Protein AF-A0A534KQ71-F1 (afd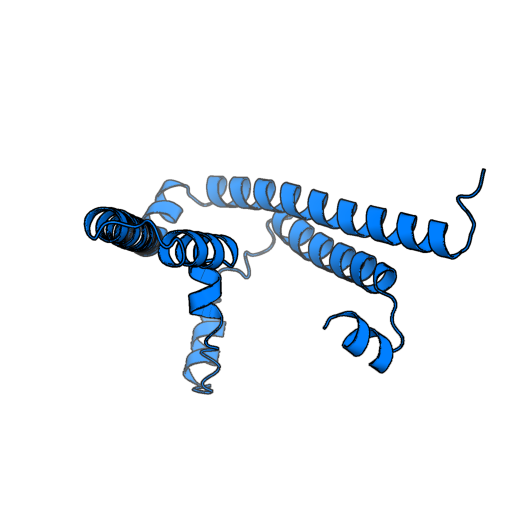b_monomer)

Solvent-accessible surface area (backbone atoms only — not comparable to full-atom values): 8697 Å² total; per-residue (Å²): 121,71,69,62,59,31,65,76,73,73,51,52,74,37,59,51,32,30,53,50,11,54,53,40,31,52,56,14,47,42,34,55,72,59,58,72,70,72,80,49,72,42,76,66,54,52,56,58,48,71,76,49,85,69,88,70,80,52,83,56,60,64,50,59,75,57,30,73,65,50,54,51,51,52,50,54,68,68,66,45,92,82,63,53,78,67,56,55,51,54,53,51,51,50,52,51,48,51,50,49,52,51,47,54,51,61,73,39,37,68,60,50,50,61,72,50,30,76,66,45,53,48,51,52,38,28,54,52,13,52,52,40,31,50,53,13,51,49,31,30,51,54,13,51,53,48,48,36,52,74,71,57,76,70,79,125

Mean predicted aligned error: 12.77 Å

Foldseek 3Di:
DVVVVCVVVVHDPLNVLQVQLVVLLVVLVCLQVVPDPPVPCDPVVVVVVVVDPPPPPPVVVVCVLCDPVNVVVLCVQVPPPPDDPVSNVVNVVVVVVSVVVVVVCVVCVVVVCVVCDPVNVSVVSNVVSVVSNVVSVVSNVVSVVVVCVVVVVPDD

Structure (mmCIF, N/CA/C/O backbone):
data_AF-A0A534KQ71-F1
#
_entry.id   AF-A0A534KQ71-F1
#
loop_
_atom_site.group_PDB
_atom_site.id
_atom_site.type_symbol
_atom_site.label_atom_id
_atom_site.label_alt_id
_atom_site.label_comp_id
_atom_site.label_asym_id
_atom_site.label_entity_id
_atom_site.label_seq_id
_atom_site.pdbx_PDB_ins_code
_atom_site.Cartn_x
_atom_site.Cartn_y
_atom_site.Cartn_z
_atom_site.occupancy
_atom_site.B_iso_or_equiv
_atom_site.auth_seq_id
_atom_site.auth_comp_id
_atom_site.auth_asym_id
_atom_site.auth_atom_id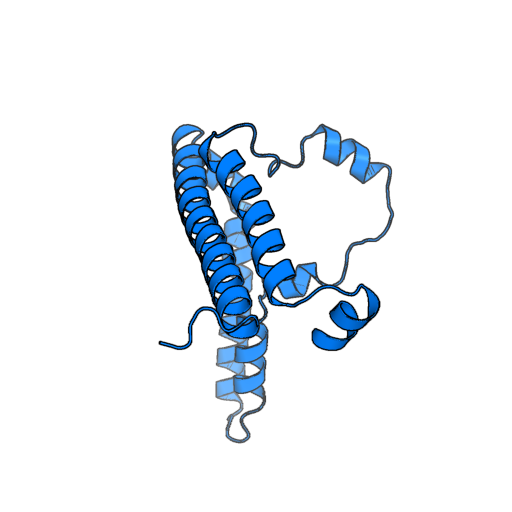
_atom_site.pdbx_PDB_model_num
ATOM 1 N N . PHE A 1 1 ? -2.847 -2.569 -23.162 1.00 49.72 1 PHE A N 1
ATOM 2 C CA . PHE A 1 1 ? -3.672 -1.391 -22.818 1.00 49.72 1 PHE A CA 1
ATOM 3 C C . PHE A 1 1 ? -2.872 -0.222 -22.234 1.00 49.72 1 PHE A C 1
ATOM 5 O O . PHE A 1 1 ? -3.059 0.879 -22.724 1.00 49.72 1 PHE A O 1
ATOM 12 N N . GLY A 1 2 ? -1.943 -0.414 -21.283 1.00 54.72 2 GLY A N 1
ATOM 13 C CA . GLY A 1 2 ? -1.200 0.709 -20.670 1.00 54.72 2 GLY A CA 1
ATOM 14 C C . GLY A 1 2 ? -0.401 1.603 -21.636 1.00 54.72 2 GLY A C 1
ATOM 15 O O . GLY A 1 2 ? -0.491 2.819 -21.545 1.00 54.72 2 GLY A O 1
ATOM 16 N N . GLN A 1 3 ? 0.316 1.032 -22.612 1.00 57.94 3 GLN A N 1
ATOM 17 C CA . GLN A 1 3 ? 1.186 1.792 -23.532 1.00 57.94 3 GLN A CA 1
ATOM 18 C C . GLN A 1 3 ? 0.457 2.858 -24.375 1.00 57.94 3 GLN A C 1
ATOM 20 O O . GLN A 1 3 ? 1.052 3.877 -24.709 1.00 57.94 3 GLN A O 1
ATOM 25 N N . TRP A 1 4 ? -0.831 2.661 -24.673 1.00 58.94 4 TRP A N 1
ATOM 26 C CA . TRP A 1 4 ? -1.622 3.587 -25.492 1.00 58.94 4 TRP A CA 1
ATOM 27 C C . TRP A 1 4 ? -2.030 4.853 -24.732 1.00 58.94 4 TRP A C 1
ATOM 29 O O . TRP A 1 4 ? -2.035 5.936 -25.307 1.00 58.94 4 TRP A O 1
ATOM 39 N N . ILE A 1 5 ? -2.309 4.736 -23.428 1.00 63.88 5 ILE A N 1
ATOM 40 C CA . ILE A 1 5 ? -2.591 5.894 -22.564 1.00 63.88 5 ILE A CA 1
ATOM 41 C C . ILE A 1 5 ? -1.328 6.750 -22.436 1.00 63.88 5 ILE A C 1
ATOM 43 O O . ILE A 1 5 ? -1.376 7.964 -22.601 1.00 63.88 5 ILE A O 1
ATOM 47 N N . PHE A 1 6 ? -0.177 6.113 -22.219 1.00 62.56 6 PHE A N 1
ATOM 48 C CA . PHE A 1 6 ? 1.106 6.804 -22.091 1.00 62.56 6 PHE A CA 1
ATOM 49 C C . PHE A 1 6 ? 1.532 7.522 -23.382 1.00 62.56 6 PHE A C 1
ATOM 51 O O . PHE A 1 6 ? 2.023 8.649 -23.316 1.00 62.56 6 PHE A O 1
ATOM 58 N N . ALA A 1 7 ? 1.249 6.935 -24.551 1.00 62.34 7 ALA A N 1
ATOM 59 C CA . ALA A 1 7 ? 1.506 7.556 -25.851 1.00 62.34 7 ALA A CA 1
ATOM 60 C C . ALA A 1 7 ? 0.663 8.823 -26.109 1.00 62.34 7 ALA A C 1
ATOM 62 O O . ALA A 1 7 ? 1.147 9.741 -26.763 1.00 62.34 7 ALA A O 1
ATOM 63 N N . GLY A 1 8 ? -0.564 8.905 -25.576 1.00 64.69 8 GLY A N 1
ATOM 64 C CA . GLY A 1 8 ? -1.436 10.079 -25.731 1.00 64.69 8 GLY A CA 1
ATOM 65 C C . GLY A 1 8 ? -1.043 11.286 -24.867 1.00 64.69 8 GLY A C 1
ATOM 66 O O . GLY A 1 8 ? -1.307 12.420 -25.252 1.00 64.69 8 GLY A O 1
ATOM 67 N N . PHE A 1 9 ? -0.387 11.054 -23.724 1.00 67.44 9 PHE A N 1
ATOM 68 C CA . PHE A 1 9 ? 0.067 12.110 -22.805 1.00 67.44 9 PHE A CA 1
ATOM 69 C C . PHE A 1 9 ? 1.571 12.422 -22.907 1.00 67.44 9 PHE A C 1
ATOM 71 O O . PHE A 1 9 ? 2.044 13.360 -22.271 1.00 67.44 9 PHE A O 1
ATOM 78 N N . GLY A 1 10 ? 2.334 11.645 -23.685 1.00 65.19 10 GLY A N 1
ATOM 79 C CA . GLY A 1 10 ? 3.781 11.830 -23.852 1.00 65.19 10 GLY A CA 1
ATOM 80 C C . GLY A 1 10 ? 4.631 11.393 -22.650 1.00 65.19 10 GLY A C 1
ATOM 81 O O . GLY A 1 10 ? 5.807 11.743 -22.578 1.00 65.19 10 GLY A O 1
ATOM 82 N N . PHE A 1 11 ? 4.070 10.631 -21.704 1.00 73.88 11 PHE A N 1
ATOM 83 C CA . PHE A 1 11 ? 4.793 10.147 -20.521 1.00 73.88 11 PHE A CA 1
ATOM 84 C C . PHE A 1 11 ? 5.334 8.734 -20.724 1.00 73.88 11 PHE A C 1
ATOM 86 O O . PHE A 1 11 ? 4.736 7.914 -21.411 1.00 73.88 11 PHE A O 1
ATOM 93 N N . THR A 1 12 ? 6.456 8.416 -20.082 1.00 83.06 12 THR A N 1
ATOM 94 C CA . THR A 1 12 ? 7.041 7.072 -20.119 1.00 83.06 12 THR A CA 1
ATOM 95 C C . THR A 1 12 ? 6.572 6.238 -18.918 1.00 83.06 12 THR A C 1
ATOM 97 O O . THR A 1 12 ? 6.261 6.773 -17.852 1.00 83.06 12 THR A O 1
ATOM 100 N N . ILE A 1 13 ? 6.542 4.908 -19.069 1.00 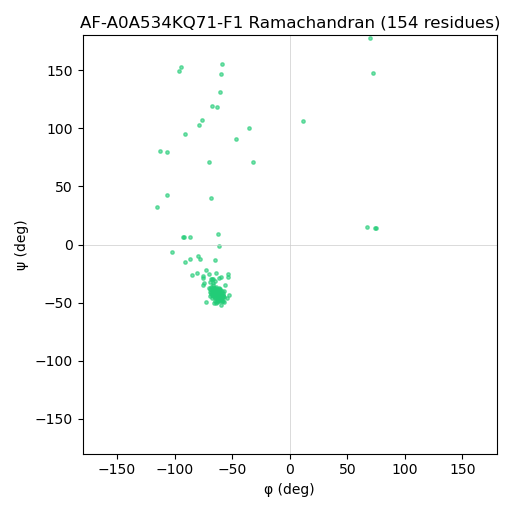84.31 13 ILE A N 1
ATOM 101 C CA . ILE A 1 13 ? 6.238 3.969 -17.968 1.00 84.31 13 ILE A CA 1
ATOM 102 C C . ILE A 1 13 ? 7.136 4.225 -16.733 1.00 84.31 13 ILE A C 1
ATOM 104 O O . ILE A 1 13 ? 6.596 4.279 -15.624 1.00 84.31 13 ILE A O 1
ATOM 108 N N . PRO A 1 14 ? 8.460 4.455 -16.878 1.00 86.44 14 PRO A N 1
ATOM 109 C CA . PRO A 1 14 ? 9.324 4.783 -15.746 1.00 86.44 14 PRO A CA 1
ATOM 110 C C . PRO A 1 14 ? 8.935 6.077 -15.027 1.00 86.44 14 PRO A C 1
ATOM 112 O O . PRO A 1 14 ? 8.917 6.110 -13.798 1.00 86.44 14 PRO A O 1
ATOM 115 N N . ALA A 1 15 ? 8.559 7.130 -15.763 1.00 87.19 15 ALA A N 1
ATOM 116 C CA . ALA A 1 15 ? 8.110 8.385 -15.159 1.00 87.19 15 ALA A CA 1
ATOM 117 C C . ALA A 1 15 ? 6.836 8.181 -14.321 1.00 87.19 15 ALA A C 1
ATOM 119 O O . ALA A 1 15 ? 6.728 8.708 -13.214 1.00 87.19 15 ALA A O 1
ATOM 120 N N . PHE A 1 16 ? 5.904 7.351 -14.803 1.00 87.56 16 PHE A N 1
ATOM 121 C CA . PHE A 1 16 ? 4.697 6.996 -14.056 1.00 87.56 16 PHE A CA 1
ATOM 122 C C . PHE A 1 16 ? 5.008 6.187 -12.787 1.00 87.56 16 PHE A C 1
ATOM 124 O O . PHE A 1 16 ? 4.415 6.446 -11.741 1.00 87.56 16 PHE A O 1
ATOM 131 N N . ARG A 1 17 ? 5.962 5.245 -12.844 1.00 89.81 17 ARG A N 1
ATOM 132 C CA . ARG A 1 17 ? 6.423 4.486 -11.665 1.00 89.81 17 ARG A CA 1
ATOM 133 C C . ARG A 1 17 ? 7.007 5.402 -10.591 1.00 89.81 17 ARG A C 1
ATOM 135 O O . ARG A 1 17 ? 6.623 5.284 -9.431 1.00 89.81 17 ARG A O 1
ATOM 142 N N . ILE A 1 18 ? 7.854 6.356 -10.983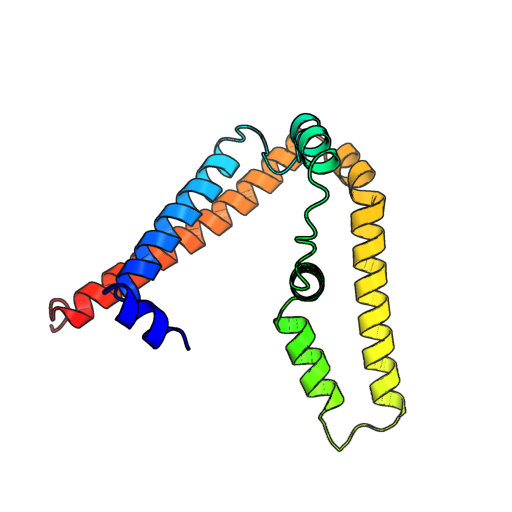 1.00 93.62 18 ILE A N 1
ATOM 143 C CA . ILE A 1 18 ? 8.444 7.338 -10.061 1.00 93.62 18 ILE A CA 1
ATOM 144 C C . ILE A 1 18 ? 7.351 8.215 -9.441 1.00 93.62 18 ILE A C 1
ATOM 146 O O . ILE A 1 18 ? 7.289 8.341 -8.220 1.00 93.62 18 ILE A O 1
ATOM 150 N N . ALA A 1 19 ? 6.457 8.780 -10.257 1.00 92.25 19 ALA A N 1
ATOM 151 C CA . ALA A 1 19 ? 5.369 9.627 -9.769 1.00 92.25 19 ALA A CA 1
ATOM 152 C C . ALA A 1 19 ? 4.423 8.866 -8.822 1.00 92.25 19 ALA A C 1
ATOM 154 O O . ALA A 1 19 ? 4.103 9.356 -7.739 1.00 92.25 19 ALA A O 1
ATOM 155 N N . GLY A 1 20 ? 4.027 7.644 -9.190 1.00 90.06 20 GLY A N 1
ATOM 156 C CA . GLY A 1 20 ? 3.208 6.771 -8.350 1.00 90.06 20 GLY A CA 1
ATOM 157 C C . GLY A 1 20 ? 3.898 6.416 -7.034 1.00 90.06 20 GLY A C 1
ATOM 158 O O . GLY A 1 20 ? 3.269 6.476 -5.979 1.00 90.06 20 GLY A O 1
ATOM 159 N N . GLY A 1 21 ? 5.203 6.133 -7.074 1.00 95.06 21 GLY A N 1
ATOM 160 C CA . GLY A 1 21 ? 6.023 5.934 -5.882 1.00 95.06 21 GLY A CA 1
ATOM 161 C C . GLY A 1 21 ? 6.028 7.160 -4.964 1.00 95.06 21 GLY A C 1
ATOM 162 O O . GLY A 1 21 ? 5.770 7.027 -3.774 1.00 95.06 21 GLY A O 1
ATOM 163 N N . ILE A 1 22 ? 6.214 8.371 -5.497 1.00 96.50 22 ILE A N 1
ATOM 164 C CA . ILE A 1 22 ? 6.184 9.615 -4.701 1.00 96.50 22 ILE A CA 1
ATOM 165 C C . ILE A 1 22 ? 4.818 9.824 -4.029 1.00 96.50 22 ILE A C 1
ATOM 167 O O . ILE A 1 22 ? 4.758 10.141 -2.839 1.00 96.50 22 ILE A O 1
ATOM 171 N N . VAL A 1 23 ? 3.716 9.610 -4.755 1.00 94.62 23 VAL A N 1
ATOM 172 C CA . VAL A 1 23 ? 2.355 9.739 -4.200 1.00 94.62 23 VAL A CA 1
ATOM 173 C C . VAL A 1 23 ? 2.114 8.713 -3.091 1.00 94.62 23 VAL A C 1
ATOM 175 O O . VAL A 1 23 ? 1.658 9.077 -2.005 1.00 94.62 23 VAL A O 1
ATOM 178 N N . LEU A 1 24 ? 2.461 7.442 -3.326 1.00 95.00 24 LEU A N 1
ATOM 179 C CA . LEU A 1 24 ? 2.337 6.381 -2.322 1.00 95.00 24 LEU A CA 1
ATOM 180 C C . LEU A 1 24 ? 3.196 6.662 -1.087 1.00 95.00 24 LEU A C 1
ATOM 182 O O . LEU A 1 24 ? 2.756 6.403 0.033 1.00 95.00 24 LEU A O 1
ATOM 186 N N . PHE A 1 25 ? 4.387 7.234 -1.272 1.00 96.25 25 PHE A N 1
ATOM 187 C CA . PHE A 1 25 ? 5.239 7.654 -0.167 1.00 96.25 25 PHE A CA 1
ATOM 188 C C . PHE A 1 25 ? 4.575 8.760 0.658 1.00 96.25 25 PHE A C 1
ATOM 190 O O . PHE A 1 25 ? 4.607 8.702 1.883 1.00 96.25 25 PHE A O 1
ATOM 197 N N . GLY A 1 26 ? 3.915 9.725 0.009 1.00 94.06 26 GLY A N 1
ATOM 198 C CA . GLY A 1 26 ? 3.113 10.749 0.683 1.00 94.06 26 GLY A CA 1
ATOM 199 C C . GLY A 1 26 ? 2.015 10.145 1.565 1.00 94.06 26 GLY A C 1
ATOM 200 O O . GLY A 1 26 ? 1.945 10.455 2.753 1.00 94.06 26 GLY A O 1
ATOM 201 N N . VAL A 1 27 ? 1.227 9.209 1.023 1.00 91.50 27 VAL A N 1
ATOM 202 C CA . VAL A 1 27 ? 0.173 8.494 1.774 1.00 91.50 27 VAL A CA 1
ATOM 203 C C . VAL A 1 27 ? 0.760 7.721 2.956 1.00 91.50 27 VAL A C 1
ATOM 205 O O . VAL A 1 27 ? 0.276 7.822 4.085 1.00 91.50 27 VAL A O 1
ATOM 208 N N . ALA A 1 28 ? 1.840 6.977 2.722 1.00 93.19 28 ALA A N 1
ATOM 209 C CA . ALA A 1 28 ? 2.544 6.256 3.771 1.00 93.19 28 ALA A CA 1
ATOM 210 C C . ALA A 1 28 ? 3.041 7.195 4.878 1.00 93.19 28 ALA A C 1
ATOM 212 O O . ALA A 1 28 ? 2.919 6.895 6.065 1.00 93.19 28 ALA A O 1
ATOM 213 N N . PHE A 1 29 ? 3.571 8.354 4.502 1.00 93.31 29 PHE A N 1
ATOM 214 C CA . PHE A 1 29 ? 4.120 9.326 5.431 1.00 93.31 29 PHE A CA 1
ATOM 215 C C . PHE A 1 29 ? 3.045 9.993 6.297 1.00 93.31 29 PHE A C 1
ATOM 217 O O . PHE A 1 29 ? 3.256 10.145 7.504 1.00 93.31 29 PHE A O 1
ATOM 224 N N . GLU A 1 30 ? 1.869 10.299 5.738 1.00 89.44 30 GLU A N 1
ATOM 225 C CA . GLU A 1 30 ? 0.694 10.730 6.514 1.00 89.44 30 GLU A CA 1
ATOM 226 C C . GLU A 1 30 ? 0.314 9.675 7.573 1.00 89.44 30 GLU A C 1
ATOM 228 O O . GLU A 1 30 ? 0.134 9.992 8.755 1.00 89.44 30 GLU A O 1
ATOM 233 N N . MET A 1 31 ? 0.295 8.392 7.188 1.00 88.00 31 MET A N 1
ATOM 234 C CA . MET A 1 31 ? 0.002 7.283 8.106 1.00 88.00 31 MET A CA 1
ATOM 235 C C . MET A 1 31 ? 1.049 7.147 9.224 1.00 88.00 31 MET A C 1
ATOM 237 O O . MET A 1 31 ? 0.693 6.876 10.375 1.00 88.00 31 MET A O 1
ATOM 241 N N . LEU A 1 32 ? 2.333 7.366 8.918 1.00 89.31 32 LEU A N 1
ATOM 242 C CA . LEU A 1 32 ? 3.427 7.307 9.896 1.00 89.31 32 LEU A CA 1
ATOM 243 C C . LEU A 1 32 ? 3.342 8.425 10.940 1.00 89.31 32 LEU A C 1
ATOM 245 O O . LEU A 1 32 ? 3.513 8.179 12.145 1.00 89.31 32 LEU A O 1
ATOM 249 N N . ARG A 1 33 ? 3.031 9.644 10.486 1.00 85.25 33 ARG A N 1
ATOM 250 C CA . ARG A 1 33 ? 2.829 10.816 11.349 1.00 85.25 33 ARG A CA 1
ATOM 251 C C . ARG A 1 33 ? 1.624 10.644 12.271 1.00 85.25 33 ARG A C 1
ATOM 253 O O . ARG A 1 33 ? 1.596 11.213 13.360 1.00 85.25 33 ARG A O 1
ATOM 260 N N . GLY A 1 34 ? 0.666 9.797 11.889 1.00 70.62 34 GLY A N 1
ATOM 261 C CA . GLY A 1 34 ? -0.571 9.598 12.640 1.00 70.62 34 GLY A CA 1
ATOM 262 C C . GLY A 1 34 ? -1.462 10.841 12.625 1.00 70.62 34 GLY A C 1
ATOM 263 O O . GLY A 1 34 ? -2.380 10.947 13.445 1.00 70.62 34 GLY A O 1
ATOM 264 N N . GLU A 1 35 ? -1.181 11.778 11.716 1.00 57.94 35 GLU A N 1
ATOM 265 C CA . GLU A 1 35 ? -2.031 12.922 11.429 1.00 57.94 35 GLU A CA 1
ATOM 266 C C . GLU A 1 35 ? -3.299 12.377 10.786 1.00 57.94 35 GLU A C 1
ATOM 268 O O . GLU A 1 35 ? -3.234 11.640 9.810 1.00 57.94 35 GLU A O 1
ATOM 273 N N . ARG A 1 36 ? -4.424 12.647 11.463 1.00 51.19 36 ARG A N 1
ATOM 274 C CA . ARG A 1 36 ? -5.807 12.256 11.155 1.00 51.19 36 ARG A CA 1
ATOM 275 C C . ARG A 1 36 ? -5.921 11.203 10.058 1.00 51.19 36 ARG A C 1
ATOM 277 O O . ARG A 1 36 ? -5.843 11.518 8.880 1.00 51.19 36 ARG A O 1
ATOM 284 N N . SER A 1 37 ? -6.247 9.980 10.471 1.00 45.03 37 SER A N 1
ATOM 285 C CA . SER A 1 37 ? -6.928 9.010 9.617 1.00 45.03 37 SER A CA 1
ATOM 286 C C . SER A 1 37 ? -8.106 9.706 8.915 1.00 45.03 37 SER A C 1
ATOM 288 O O . SER A 1 37 ? -9.219 9.736 9.434 1.00 45.03 37 SER A O 1
ATOM 290 N N . ARG A 1 38 ? -7.848 10.255 7.721 1.00 45.38 38 ARG A N 1
ATOM 291 C CA . ARG A 1 38 ? -8.829 10.627 6.692 1.00 45.38 38 ARG A CA 1
ATOM 292 C C . ARG A 1 38 ? -9.606 9.395 6.206 1.00 45.38 38 ARG A C 1
ATOM 294 O O . ARG A 1 38 ? -10.493 9.488 5.381 1.00 45.38 38 ARG A O 1
ATOM 301 N N . THR A 1 39 ? -9.283 8.219 6.746 1.00 42.22 39 THR A N 1
ATOM 302 C CA . THR A 1 39 ? -10.026 6.965 6.603 1.00 42.22 39 THR A CA 1
ATOM 303 C C . THR A 1 39 ? -11.259 6.897 7.501 1.00 42.22 39 THR A C 1
ATOM 305 O O . THR A 1 39 ? -12.116 6.040 7.302 1.00 42.22 39 THR A O 1
ATOM 308 N N . ARG A 1 40 ? -11.408 7.799 8.479 1.00 40.69 40 ARG A N 1
ATOM 309 C CA . ARG A 1 40 ? -12.758 8.170 8.886 1.00 40.69 40 ARG A CA 1
ATOM 310 C C . ARG A 1 40 ? -13.220 9.139 7.819 1.00 40.69 40 ARG A C 1
ATOM 312 O O . ARG A 1 40 ? -12.796 10.284 7.882 1.00 40.69 40 ARG A O 1
ATOM 319 N N . LEU A 1 41 ? -14.066 8.666 6.899 1.00 40.19 41 LEU A N 1
ATOM 320 C CA . LEU A 1 41 ? -15.132 9.491 6.328 1.00 40.19 41 LEU A CA 1
ATOM 321 C C . LEU A 1 41 ? -15.602 10.371 7.472 1.00 40.19 41 LEU A C 1
ATOM 323 O O . LEU A 1 41 ? -16.213 9.873 8.433 1.00 40.19 41 LEU A O 1
ATOM 327 N N . THR A 1 42 ? -15.133 11.611 7.476 1.00 39.19 42 THR A N 1
ATOM 328 C CA . THR A 1 42 ? -15.435 12.509 8.571 1.00 39.19 42 THR A CA 1
ATOM 329 C C . THR A 1 42 ? -16.948 12.629 8.595 1.00 39.19 42 THR A C 1
ATOM 331 O O . THR A 1 42 ? -17.621 12.493 7.576 1.00 39.19 42 THR A O 1
ATOM 334 N N . GLN A 1 43 ? -17.527 12.787 9.776 1.00 46.00 43 GLN A N 1
ATOM 335 C CA . GLN A 1 43 ? -18.972 12.963 9.887 1.00 46.00 43 GLN A CA 1
ATOM 336 C C . GLN A 1 43 ? -19.462 14.123 8.985 1.00 46.00 43 GLN A C 1
ATOM 338 O O . GLN A 1 43 ? -20.563 14.041 8.462 1.00 46.00 43 GLN A O 1
ATOM 343 N N . GLN A 1 44 ? -18.575 15.087 8.689 1.00 42.56 44 GLN A N 1
ATOM 344 C CA . GLN A 1 44 ? -18.737 16.128 7.667 1.00 42.56 44 GLN A CA 1
ATOM 345 C C . GLN A 1 44 ? -18.810 15.608 6.217 1.00 42.56 44 GLN A C 1
ATOM 347 O O . GLN A 1 44 ? -19.682 16.038 5.476 1.00 42.56 44 GLN A O 1
ATOM 352 N N . GLU A 1 45 ? -17.971 14.656 5.795 1.00 43.06 45 GLU A N 1
ATOM 353 C CA . GLU A 1 45 ? -18.061 14.071 4.440 1.00 43.06 45 GLU A CA 1
ATOM 354 C C . GLU A 1 45 ? -19.300 13.180 4.265 1.00 43.06 45 GLU A C 1
ATOM 356 O O . GLU A 1 45 ? -19.790 13.021 3.149 1.00 43.06 45 GLU A O 1
ATOM 361 N N . ARG A 1 46 ? -19.847 12.603 5.348 1.00 46.62 46 ARG A N 1
ATOM 362 C CA . ARG A 1 46 ? -21.142 11.897 5.280 1.00 46.62 46 ARG A CA 1
ATOM 363 C C . ARG A 1 46 ? -22.302 12.852 5.023 1.00 46.62 46 ARG A C 1
ATOM 365 O O . ARG A 1 46 ? -23.220 12.467 4.312 1.00 46.62 46 ARG A O 1
ATOM 372 N N . GLU A 1 47 ? -22.259 14.056 5.586 1.00 44.94 47 GLU A N 1
ATOM 373 C CA . GLU A 1 47 ? -23.268 15.092 5.338 1.00 44.94 47 GLU A CA 1
ATOM 374 C C . GLU A 1 47 ? -23.173 15.607 3.892 1.00 44.94 47 GLU A C 1
ATOM 376 O O . GLU A 1 47 ? -24.197 15.677 3.219 1.00 44.94 47 GLU A O 1
ATOM 381 N N . GLU A 1 48 ? -21.964 15.803 3.349 1.00 43.78 48 GLU A N 1
ATOM 382 C CA . GLU A 1 48 ? -21.782 16.154 1.925 1.00 43.78 48 GLU A CA 1
ATOM 383 C C . GLU A 1 48 ? -22.156 15.013 0.956 1.00 43.78 48 GLU A C 1
ATOM 385 O O . GLU A 1 48 ? -22.617 15.266 -0.157 1.00 43.78 48 GLU A O 1
ATOM 390 N N . THR A 1 49 ? -22.003 13.747 1.366 1.00 44.44 49 THR A N 1
ATOM 391 C CA . THR A 1 49 ? -22.389 12.581 0.543 1.00 44.44 49 THR A CA 1
ATOM 392 C C . THR A 1 49 ? -23.907 12.367 0.517 1.00 44.44 49 THR A C 1
ATOM 394 O O . THR A 1 49 ? -24.430 11.873 -0.476 1.00 44.44 49 THR A O 1
ATOM 397 N N . LEU A 1 50 ? -24.636 12.752 1.572 1.00 47.12 50 LEU A N 1
ATOM 398 C CA . LEU A 1 50 ? -26.103 12.651 1.607 1.00 47.12 50 LEU A CA 1
ATOM 399 C C . LEU A 1 50 ? -26.792 1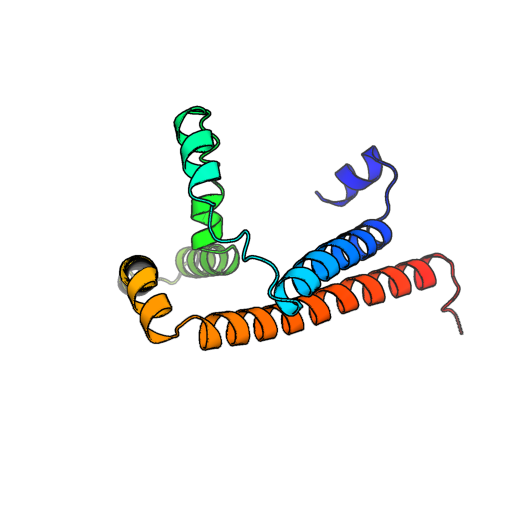3.688 0.703 1.00 47.12 50 LEU A C 1
ATOM 401 O O . LEU A 1 50 ? -27.922 13.457 0.284 1.00 47.12 50 LEU A O 1
ATOM 405 N N . GLU A 1 51 ? -26.118 14.794 0.372 1.00 45.19 51 GLU A N 1
ATOM 406 C CA . GLU A 1 51 ? -26.635 15.809 -0.560 1.00 45.19 51 GLU A CA 1
ATOM 407 C C . GLU A 1 51 ? -26.242 15.557 -2.024 1.00 45.19 51 GLU A C 1
ATOM 409 O O . GLU A 1 51 ? -26.857 16.116 -2.934 1.00 45.19 51 GLU A O 1
ATOM 414 N N . ARG A 1 52 ? -25.259 14.685 -2.284 1.00 41.69 52 ARG A N 1
ATOM 415 C CA . ARG A 1 52 ? -24.886 14.258 -3.637 1.00 41.69 52 ARG A CA 1
ATOM 416 C C . ARG A 1 52 ? -25.214 12.794 -3.852 1.00 41.69 52 ARG A C 1
ATOM 418 O O . ARG A 1 52 ? -24.343 11.928 -3.862 1.00 41.69 52 ARG A O 1
ATOM 425 N N . ASP A 1 53 ? -26.486 12.567 -4.142 1.00 42.66 53 ASP A N 1
ATOM 426 C CA . ASP A 1 53 ? -27.036 11.337 -4.715 1.00 42.66 53 ASP A CA 1
ATOM 427 C C . ASP A 1 53 ? -26.572 11.129 -6.179 1.00 42.66 53 ASP A C 1
ATOM 429 O O . ASP A 1 53 ? -27.329 10.739 -7.066 1.00 42.66 53 ASP A O 1
ATOM 433 N N . GLU A 1 54 ? -25.302 11.422 -6.475 1.00 41.44 54 GLU A N 1
ATOM 434 C CA . GLU A 1 54 ? -24.682 11.050 -7.738 1.00 41.44 54 GLU A CA 1
ATOM 435 C C . GLU A 1 54 ? -24.028 9.690 -7.558 1.00 41.44 54 GLU A C 1
ATOM 437 O O . GLU A 1 54 ? -22.905 9.540 -7.079 1.00 41.44 54 GLU A O 1
ATOM 442 N N . VAL A 1 55 ? -24.829 8.703 -7.947 1.00 46.09 55 VAL A N 1
ATOM 443 C CA . VAL A 1 55 ? -24.559 7.318 -8.326 1.00 46.09 55 VAL A CA 1
ATOM 444 C C . VAL A 1 55 ? -23.185 7.140 -8.998 1.00 46.09 55 VAL A C 1
ATOM 446 O O . VAL A 1 55 ? -23.052 6.836 -10.177 1.00 46.09 55 VAL A O 1
ATOM 449 N N . ALA A 1 56 ? -22.130 7.263 -8.204 1.00 42.53 56 ALA A N 1
ATOM 450 C CA . ALA A 1 56 ? -20.822 6.677 -8.425 1.00 42.53 56 ALA A CA 1
ATOM 451 C C . ALA A 1 56 ? -20.649 5.510 -7.443 1.00 42.53 56 ALA A C 1
ATOM 453 O O . ALA A 1 56 ? -19.584 5.293 -6.869 1.00 42.53 56 ALA A O 1
ATOM 454 N N . VAL A 1 57 ? -21.702 4.701 -7.270 1.00 47.75 57 VAL A N 1
ATOM 455 C CA . VAL A 1 57 ? -21.547 3.302 -6.855 1.00 47.75 57 VAL A CA 1
ATOM 456 C C . VAL A 1 57 ? -20.931 2.587 -8.052 1.00 47.75 57 VAL A C 1
ATOM 458 O O . VAL A 1 57 ? -21.590 1.881 -8.812 1.00 47.75 57 VAL A O 1
ATOM 461 N N . VAL A 1 58 ? -19.657 2.878 -8.305 1.00 48.81 58 VAL A N 1
ATOM 462 C CA . VAL A 1 58 ? -18.931 2.284 -9.413 1.00 48.81 58 VAL A CA 1
ATOM 463 C C . VAL A 1 58 ? -18.938 0.776 -9.157 1.00 48.81 58 VAL A C 1
ATOM 465 O O . VAL A 1 58 ? -18.571 0.354 -8.052 1.00 48.81 58 VAL A O 1
ATOM 468 N N . PRO A 1 59 ? -19.282 -0.065 -10.147 1.00 58.19 59 PRO A N 1
ATOM 469 C CA . PRO A 1 59 ? -19.285 -1.521 -10.005 1.00 58.19 59 PRO A CA 1
ATOM 470 C C . PRO A 1 59 ? -17.897 -2.108 -9.703 1.00 58.19 59 PRO A C 1
ATOM 472 O O . PRO A 1 59 ? -17.753 -3.318 -9.729 1.00 58.19 59 PRO A O 1
ATOM 475 N N . LEU A 1 60 ? -16.889 -1.274 -9.416 1.00 54.69 60 LEU A N 1
ATOM 476 C CA . LEU A 1 60 ? -15.542 -1.603 -8.960 1.00 54.69 60 LEU A CA 1
ATOM 477 C C . LEU A 1 60 ? -15.452 -1.899 -7.459 1.00 54.69 60 LEU A C 1
ATOM 479 O O . LEU A 1 60 ? -14.550 -2.632 -7.069 1.00 54.69 60 LEU A O 1
ATOM 483 N N . GLY A 1 61 ? -16.365 -1.398 -6.617 1.00 60.53 61 GLY A N 1
ATOM 484 C CA . GLY A 1 61 ? -16.323 -1.679 -5.172 1.00 60.53 61 GLY A CA 1
ATOM 485 C C . GLY A 1 61 ? -16.483 -3.172 -4.851 1.00 60.53 61 GLY A C 1
ATOM 486 O O . GLY A 1 61 ? -15.772 -3.714 -4.006 1.00 60.53 61 GLY A O 1
ATOM 487 N N . ILE A 1 62 ? -17.358 -3.855 -5.594 1.00 66.44 62 ILE A N 1
ATOM 488 C CA . ILE A 1 62 ? -17.588 -5.303 -5.489 1.00 66.44 62 ILE A CA 1
ATOM 489 C C . ILE A 1 62 ? -16.331 -6.099 -5.930 1.00 66.44 62 ILE A C 1
ATOM 491 O O . ILE A 1 62 ? -15.851 -6.924 -5.150 1.00 66.44 62 ILE A O 1
ATOM 495 N N . PRO A 1 63 ? -15.720 -5.828 -7.103 1.00 65.31 63 PRO A N 1
ATOM 496 C CA . PRO A 1 63 ? -14.419 -6.360 -7.498 1.00 65.31 63 PRO A CA 1
ATOM 497 C C . PRO A 1 63 ? -13.287 -6.052 -6.527 1.00 65.31 63 PRO A C 1
ATOM 499 O O . PRO A 1 63 ? -12.400 -6.882 -6.377 1.00 65.31 63 PRO A O 1
ATOM 502 N N . LEU A 1 64 ? -13.286 -4.884 -5.878 1.00 65.50 64 LEU A N 1
ATOM 503 C CA . LEU A 1 64 ? -12.237 -4.514 -4.928 1.00 65.50 64 LEU A CA 1
ATOM 504 C C . LEU A 1 64 ? -12.317 -5.361 -3.652 1.00 65.50 64 LEU A C 1
ATOM 506 O O . LEU A 1 64 ? -11.286 -5.803 -3.154 1.00 65.50 64 LEU A O 1
ATOM 510 N N . LEU A 1 65 ? -13.533 -5.621 -3.155 1.00 70.75 65 LEU A N 1
ATOM 511 C CA . LEU A 1 65 ? -13.773 -6.498 -2.004 1.00 70.75 65 LEU A CA 1
ATOM 512 C C . LEU A 1 65 ? -13.404 -7.958 -2.294 1.00 70.75 65 LEU A C 1
ATOM 514 O O . LEU A 1 65 ? -12.855 -8.627 -1.424 1.00 70.75 65 LEU A O 1
ATOM 518 N N . ALA A 1 66 ? -13.683 -8.448 -3.505 1.00 70.38 66 ALA A N 1
ATOM 519 C CA . ALA A 1 66 ? -13.250 -9.779 -3.933 1.00 70.38 66 ALA A CA 1
ATOM 520 C C . ALA A 1 66 ? -11.740 -9.821 -4.248 1.00 70.38 66 ALA A C 1
ATOM 522 O O . ALA A 1 66 ? -11.073 -10.821 -4.008 1.00 70.38 66 ALA A O 1
ATOM 523 N N . GLY A 1 67 ? -11.180 -8.729 -4.762 1.00 74.88 67 GLY A N 1
ATOM 524 C CA . GLY A 1 67 ? -9.818 -8.640 -5.267 1.00 74.88 67 GLY A CA 1
ATOM 525 C C . GLY A 1 67 ? -9.628 -9.383 -6.604 1.00 74.88 67 GLY A C 1
ATOM 526 O O . GLY A 1 67 ? -10.221 -10.438 -6.841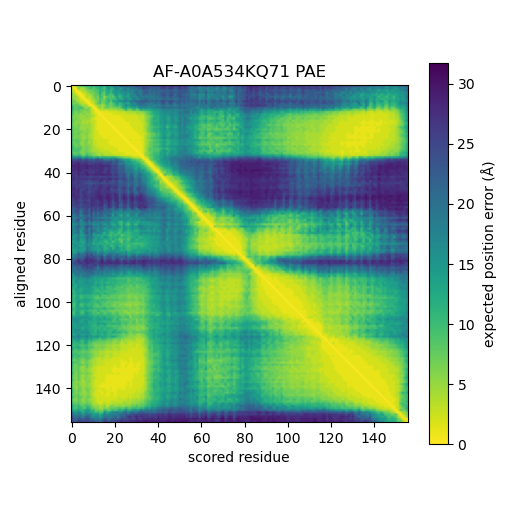 1.00 74.88 67 GLY A O 1
ATOM 527 N N . PRO A 1 68 ? -8.744 -8.896 -7.494 1.00 75.81 68 PRO A N 1
ATOM 528 C CA . PRO A 1 68 ? -8.478 -9.543 -8.785 1.00 75.81 68 PRO A CA 1
ATOM 529 C C . PRO A 1 68 ? -7.920 -10.969 -8.633 1.00 75.81 68 PRO A C 1
ATOM 531 O O . PRO A 1 68 ? -8.167 -11.829 -9.480 1.00 75.81 68 PRO A O 1
ATOM 534 N N . GLY A 1 69 ? -7.212 -11.241 -7.530 1.00 77.69 69 GLY A N 1
ATOM 535 C CA . GLY A 1 69 ? -6.701 -12.570 -7.197 1.00 77.69 69 GLY A CA 1
ATOM 536 C C . GLY A 1 69 ? -7.816 -13.583 -6.934 1.00 77.69 69 GLY A C 1
ATOM 537 O O . GLY A 1 69 ? -7.803 -14.653 -7.533 1.00 77.69 69 GLY A O 1
ATOM 538 N N . ALA A 1 70 ? -8.817 -13.248 -6.109 1.00 82.88 70 ALA A N 1
ATOM 539 C CA . ALA A 1 70 ? -9.907 -14.185 -5.833 1.00 82.88 70 ALA A CA 1
ATOM 540 C C . ALA A 1 70 ? -10.781 -14.420 -7.070 1.00 82.88 70 ALA A C 1
ATOM 542 O O . ALA A 1 70 ? -11.173 -15.557 -7.324 1.00 82.88 70 ALA A O 1
ATOM 543 N N . ILE A 1 71 ? -11.023 -13.378 -7.877 1.00 85.50 71 ILE A N 1
ATOM 544 C CA . ILE A 1 71 ? -11.740 -13.504 -9.155 1.00 85.50 71 ILE A CA 1
ATOM 545 C C . ILE A 1 71 ? -11.013 -14.497 -10.074 1.00 85.50 71 ILE A C 1
ATOM 547 O O . ILE A 1 71 ? -11.636 -15.419 -10.596 1.00 85.50 71 ILE A O 1
ATOM 551 N N . THR A 1 72 ? -9.693 -14.351 -10.225 1.00 83.62 72 THR A N 1
ATOM 552 C CA . THR A 1 72 ? -8.872 -15.241 -11.064 1.00 83.62 72 THR A CA 1
ATOM 553 C C . THR A 1 72 ? -8.902 -16.680 -10.551 1.00 83.62 72 THR A C 1
ATOM 555 O O . THR A 1 72 ? -9.118 -17.606 -11.330 1.00 83.62 72 THR A O 1
ATOM 558 N N . THR A 1 73 ? -8.747 -16.876 -9.239 1.00 83.69 73 THR A N 1
ATOM 559 C CA . THR A 1 73 ? -8.779 -18.205 -8.616 1.00 83.69 73 THR A CA 1
ATOM 560 C C . THR A 1 73 ? -10.122 -18.897 -8.830 1.00 83.69 73 THR A C 1
ATOM 562 O O . THR A 1 73 ? -10.150 -20.039 -9.280 1.00 83.69 73 THR A O 1
ATOM 565 N N . VAL A 1 74 ? -11.242 -18.211 -8.582 1.00 85.38 74 VAL A N 1
ATOM 566 C CA . VAL A 1 74 ? -12.580 -18.777 -8.819 1.00 85.38 74 VAL A CA 1
ATOM 567 C C . VAL A 1 74 ? -12.776 -19.100 -10.299 1.00 85.38 74 VAL A C 1
ATOM 569 O O . VAL A 1 74 ? -13.288 -20.169 -10.620 1.00 85.38 74 VAL A O 1
ATOM 572 N N . MET A 1 75 ? -12.327 -18.226 -11.205 1.00 83.81 75 MET A N 1
ATOM 573 C CA . MET A 1 75 ? -12.445 -18.454 -12.645 1.00 83.81 75 MET A CA 1
ATOM 574 C C . MET A 1 75 ? -11.674 -19.702 -13.100 1.00 83.81 75 MET A C 1
ATOM 576 O O . MET A 1 75 ? -12.220 -20.494 -13.861 1.00 83.81 75 MET A O 1
ATOM 580 N N . ILE A 1 76 ? -10.446 -19.912 -12.611 1.00 82.31 76 ILE A N 1
ATOM 581 C CA . ILE A 1 76 ? -9.629 -21.102 -12.919 1.00 82.31 76 ILE A CA 1
ATOM 582 C C . ILE A 1 76 ? -10.260 -22.377 -12.343 1.00 82.31 76 ILE A C 1
ATOM 584 O O . ILE A 1 76 ? -10.328 -23.403 -13.023 1.00 82.31 76 ILE A O 1
ATOM 588 N N . LEU A 1 77 ? -10.746 -22.318 -11.100 1.00 80.81 77 LEU A N 1
ATOM 589 C CA . LEU A 1 77 ? -11.390 -23.462 -10.448 1.00 80.81 77 LEU A CA 1
ATOM 590 C C . LEU A 1 77 ? -12.723 -23.830 -11.119 1.00 80.81 77 LEU A C 1
ATOM 592 O O . LEU A 1 77 ? -13.090 -24.999 -11.147 1.00 80.81 77 LEU A O 1
ATOM 596 N N . MET A 1 78 ? -13.424 -22.855 -11.702 1.00 78.31 78 MET A N 1
ATOM 597 C CA . MET A 1 78 ? -14.676 -23.070 -12.436 1.00 78.31 78 MET A CA 1
ATOM 598 C C . MET A 1 78 ? -14.477 -23.475 -13.903 1.00 78.31 78 MET A C 1
ATOM 600 O O . MET A 1 78 ? -15.360 -24.122 -14.465 1.00 78.31 78 MET A O 1
ATOM 604 N N . SER A 1 79 ? -13.359 -23.096 -14.536 1.00 76.81 79 SER A N 1
ATOM 605 C CA . SER A 1 79 ? -13.081 -23.386 -15.952 1.00 76.81 79 SER A CA 1
ATOM 606 C C . SER A 1 79 ? -12.428 -24.747 -16.194 1.00 76.81 79 SER A C 1
ATOM 608 O O . SER A 1 79 ? -12.381 -25.201 -17.337 1.00 76.81 79 SER A O 1
ATOM 610 N N . SER A 1 80 ? -11.950 -25.419 -15.141 1.00 68.31 80 SER A N 1
ATOM 611 C CA . SER A 1 80 ? -11.376 -26.763 -15.243 1.00 68.31 80 SER A CA 1
ATOM 612 C C . SER A 1 80 ? -12.423 -27.795 -15.714 1.00 68.31 80 SER A C 1
ATOM 614 O O . SER A 1 80 ? -13.396 -28.041 -14.993 1.00 68.31 80 SER A O 1
ATOM 616 N N . PRO A 1 81 ? -12.219 -28.458 -16.877 1.00 56.84 81 PRO A N 1
ATOM 617 C CA . PRO A 1 81 ? -13.171 -29.418 -17.460 1.00 56.84 81 PRO A CA 1
ATOM 618 C C . PRO A 1 81 ? -13.404 -30.688 -16.626 1.00 56.84 81 PRO A C 1
ATOM 620 O O . PRO A 1 81 ? -14.337 -31.433 -16.900 1.00 56.84 81 PRO A O 1
ATOM 623 N N . ALA A 1 82 ? -12.551 -30.943 -15.630 1.00 54.62 82 ALA A N 1
ATOM 624 C CA . ALA A 1 82 ? -12.560 -32.145 -14.796 1.00 54.62 82 ALA A CA 1
ATOM 625 C C . ALA A 1 82 ? -13.383 -32.012 -13.499 1.00 54.62 82 ALA A C 1
ATOM 627 O O . ALA A 1 82 ? -13.344 -32.912 -12.668 1.00 54.62 82 ALA A O 1
ATOM 628 N N . THR A 1 83 ? -14.106 -30.905 -13.298 1.00 56.34 83 THR A N 1
ATOM 629 C CA . THR A 1 83 ? -14.832 -30.666 -12.041 1.00 56.34 83 THR A CA 1
ATOM 630 C C . THR A 1 83 ? -16.110 -31.498 -11.966 1.00 56.34 83 THR A C 1
ATOM 632 O O . THR A 1 83 ? -17.115 -31.206 -12.624 1.00 56.34 83 THR A O 1
ATOM 635 N N . ALA A 1 84 ? -16.086 -32.533 -11.125 1.00 63.31 84 ALA A N 1
ATOM 636 C CA . ALA A 1 84 ? -17.296 -33.208 -10.681 1.00 63.31 84 ALA A CA 1
ATOM 637 C C . ALA A 1 84 ? -18.227 -32.192 -9.968 1.00 63.31 84 ALA A C 1
ATOM 639 O O . ALA A 1 84 ? -17.754 -31.171 -9.458 1.00 63.31 84 ALA A O 1
ATOM 640 N N . PRO A 1 85 ? -19.557 -32.413 -9.916 1.00 64.25 85 PRO A N 1
ATOM 641 C CA . PRO A 1 85 ? -20.499 -31.484 -9.273 1.00 64.25 85 PRO A CA 1
ATOM 642 C C . PRO A 1 85 ? -20.134 -31.130 -7.819 1.00 64.25 85 PRO A C 1
ATOM 644 O O . PRO A 1 85 ? -20.440 -30.037 -7.345 1.00 64.25 85 PRO A O 1
ATOM 647 N N . GLU A 1 86 ? -19.446 -32.046 -7.138 1.00 67.12 86 GLU A N 1
ATOM 648 C CA . GLU A 1 86 ? -18.912 -31.912 -5.782 1.00 67.12 86 GLU A CA 1
ATOM 649 C C . GLU A 1 86 ? -17.804 -30.851 -5.651 1.00 67.12 86 GLU A C 1
ATOM 651 O O . GLU A 1 86 ? -17.838 -30.059 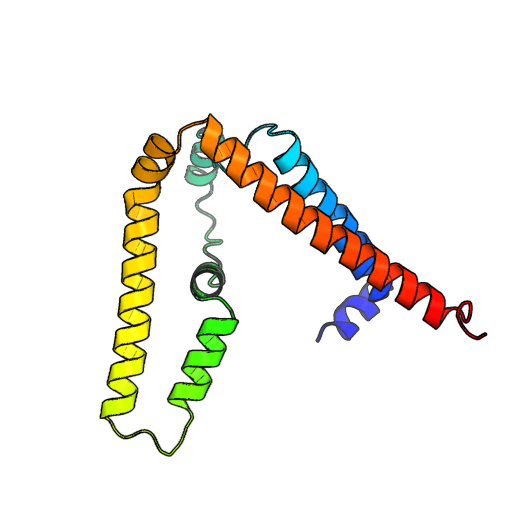-4.709 1.00 67.12 86 GLU A O 1
ATOM 656 N N . ASP A 1 87 ? -16.904 -30.714 -6.629 1.00 70.44 87 ASP A N 1
ATOM 657 C CA . ASP A 1 87 ? -15.831 -29.706 -6.599 1.00 70.44 87 ASP A CA 1
ATOM 658 C C . ASP A 1 87 ? -16.379 -28.279 -6.687 1.00 70.44 87 ASP A C 1
ATOM 660 O O . ASP A 1 87 ? -15.884 -27.352 -6.038 1.00 70.44 87 ASP A O 1
ATOM 664 N N . LYS A 1 88 ? -17.468 -28.091 -7.441 1.00 75.44 88 LYS A N 1
ATOM 665 C CA . LYS A 1 88 ? -18.138 -26.788 -7.536 1.00 75.44 88 LYS A CA 1
ATOM 666 C C . LYS A 1 88 ? -18.769 -26.375 -6.209 1.00 75.44 88 LYS A C 1
ATOM 668 O O . LYS A 1 88 ? -18.769 -25.185 -5.886 1.00 75.44 88 LYS A O 1
ATOM 673 N N . LEU A 1 89 ? -19.257 -27.336 -5.424 1.00 81.75 89 LEU A N 1
ATOM 674 C CA . LEU A 1 89 ? -19.829 -27.078 -4.104 1.00 81.75 89 LEU A CA 1
ATOM 675 C C . LEU A 1 89 ? -18.766 -26.557 -3.126 1.00 81.75 89 LEU A C 1
ATOM 677 O O . LEU A 1 89 ? -19.043 -25.617 -2.381 1.00 81.75 89 LEU A O 1
ATOM 681 N N . PHE A 1 90 ? -17.540 -27.089 -3.173 1.00 83.06 90 PHE A N 1
ATOM 682 C CA . PHE A 1 90 ? -16.431 -26.605 -2.342 1.00 83.06 90 PHE A CA 1
ATOM 683 C C . PHE A 1 90 ? -16.020 -25.170 -2.682 1.00 83.06 90 PHE A C 1
ATOM 685 O O . PHE A 1 90 ? -15.785 -24.370 -1.775 1.00 83.06 90 PHE A O 1
ATOM 692 N N . VAL A 1 91 ? -15.990 -24.806 -3.968 1.00 84.44 91 VAL A N 1
ATOM 693 C CA . VAL A 1 91 ? -15.696 -23.422 -4.377 1.00 84.44 91 VAL A CA 1
ATOM 694 C C . VAL A 1 91 ? -16.788 -22.466 -3.893 1.00 84.44 91 VAL A C 1
ATOM 696 O O . VAL A 1 91 ? -16.475 -21.422 -3.321 1.00 84.44 91 VAL A O 1
ATOM 699 N N . PHE A 1 92 ? -18.065 -22.833 -4.045 1.00 85.12 92 PHE A N 1
ATOM 700 C CA . PHE A 1 92 ? -19.181 -22.037 -3.523 1.00 85.12 92 PHE A CA 1
ATOM 701 C C . PHE A 1 92 ? -19.142 -21.902 -1.997 1.00 85.12 92 PHE A C 1
ATOM 703 O O . PHE A 1 92 ? -19.338 -20.802 -1.478 1.00 85.12 92 PHE A O 1
ATOM 710 N N . ALA A 1 93 ? -18.843 -22.984 -1.276 1.00 88.50 93 ALA A N 1
ATOM 711 C CA . ALA A 1 93 ? -18.675 -22.955 0.173 1.00 88.50 93 ALA A CA 1
ATOM 712 C C . ALA A 1 93 ? -17.513 -22.038 0.591 1.00 88.50 93 ALA A C 1
ATOM 714 O O . ALA A 1 93 ? -17.657 -21.265 1.537 1.00 88.50 93 ALA A O 1
ATOM 715 N N . GLY A 1 94 ? -16.397 -22.061 -0.146 1.00 87.31 94 GLY A N 1
ATOM 716 C CA . GLY A 1 94 ? -15.260 -21.164 0.062 1.00 87.31 94 GLY A CA 1
ATOM 717 C C . GLY A 1 94 ? -15.628 -19.693 -0.134 1.00 87.31 94 GLY A C 1
ATOM 718 O O . GLY A 1 94 ? -15.342 -18.872 0.736 1.00 87.31 94 GLY A O 1
ATOM 719 N N . ILE A 1 95 ? -16.337 -19.365 -1.220 1.00 88.38 95 ILE A N 1
ATOM 720 C CA . ILE A 1 95 ? -16.841 -18.005 -1.474 1.00 88.38 95 ILE A CA 1
ATOM 721 C C . ILE A 1 95 ? -17.762 -17.560 -0.335 1.00 88.38 95 ILE A C 1
ATOM 723 O O . ILE A 1 95 ? -17.577 -16.475 0.217 1.00 88.38 95 ILE A O 1
ATOM 727 N N . LEU A 1 96 ? -18.726 -18.399 0.052 1.00 90.50 96 LEU A N 1
ATOM 728 C CA . LEU A 1 96 ? -19.676 -18.077 1.115 1.00 90.50 96 LEU A CA 1
ATOM 729 C C . LEU A 1 96 ? -18.966 -17.867 2.459 1.00 90.50 96 LEU A C 1
ATOM 731 O O . LEU A 1 96 ? -19.280 -16.916 3.174 1.00 90.50 96 LEU A O 1
ATOM 735 N N . ALA A 1 97 ? -17.970 -18.697 2.776 1.00 90.00 97 ALA A N 1
ATOM 736 C CA . ALA A 1 97 ? -17.148 -18.548 3.970 1.00 90.00 97 ALA A CA 1
ATOM 737 C C . ALA A 1 97 ? -16.340 -17.239 3.953 1.00 90.00 97 ALA A C 1
ATOM 739 O O . ALA A 1 97 ? -16.317 -16.531 4.958 1.00 90.00 97 ALA A O 1
ATOM 740 N N . SER A 1 98 ? -15.724 -16.869 2.824 1.00 88.50 98 SER A N 1
ATOM 741 C CA . SER A 1 98 ? -14.997 -15.598 2.684 1.00 88.50 98 SER A CA 1
ATOM 742 C C . SER A 1 98 ? -15.914 -14.380 2.805 1.00 88.50 98 SER A C 1
ATOM 744 O O . SER A 1 98 ? -15.565 -13.415 3.490 1.00 88.50 98 SER A O 1
ATOM 746 N N . VAL A 1 99 ? -17.102 -14.427 2.194 1.00 88.56 99 VAL A N 1
ATOM 747 C CA . VAL A 1 99 ? -18.120 -13.372 2.321 1.00 88.56 99 VAL A CA 1
ATOM 748 C C . VAL A 1 99 ? -18.580 -13.252 3.768 1.00 88.56 99 VAL A C 1
ATOM 750 O O . VAL A 1 99 ? -18.600 -12.147 4.305 1.00 88.56 99 VAL A O 1
ATOM 753 N N . LEU A 1 100 ? -18.885 -14.370 4.432 1.00 91.62 100 LEU A N 1
ATOM 754 C CA . LEU A 1 100 ? -19.322 -14.370 5.825 1.00 91.62 100 LEU A CA 1
ATOM 755 C C . LEU A 1 100 ? -18.222 -13.865 6.765 1.00 91.62 100 LEU A C 1
ATOM 757 O O . LEU A 1 100 ? -18.497 -13.046 7.638 1.00 91.62 100 LEU A O 1
ATOM 761 N N . ALA A 1 101 ? -16.973 -14.290 6.569 1.00 89.38 101 ALA A N 1
ATOM 762 C CA . ALA A 1 101 ? -15.834 -13.802 7.340 1.00 89.38 101 ALA A CA 1
ATOM 763 C C . ALA A 1 101 ? -15.656 -12.285 7.175 1.00 89.38 101 ALA A C 1
ATOM 765 O O . ALA A 1 101 ? -15.534 -11.563 8.166 1.00 89.38 101 ALA A O 1
ATOM 766 N N . THR A 1 102 ? -15.712 -11.793 5.936 1.00 87.81 102 THR A N 1
ATOM 767 C CA . THR A 1 102 ? -15.616 -10.360 5.622 1.00 87.81 102 THR A CA 1
ATOM 768 C C . THR A 1 102 ? -16.777 -9.578 6.235 1.00 87.81 102 THR A C 1
ATOM 770 O O . THR A 1 102 ? -16.562 -8.541 6.863 1.00 87.81 102 THR A O 1
ATOM 773 N N . TYR A 1 103 ? -18.002 -10.100 6.127 1.00 88.25 103 TYR A N 1
ATOM 774 C CA . TYR A 1 103 ? -19.189 -9.522 6.749 1.00 88.25 103 TYR A CA 1
ATOM 775 C C . TYR A 1 103 ? -19.044 -9.438 8.270 1.00 88.25 103 TYR A C 1
ATOM 777 O O . TYR A 1 103 ? -19.281 -8.380 8.843 1.00 88.25 103 TYR A O 1
ATOM 785 N N . LEU A 1 104 ? -18.601 -10.508 8.937 1.00 89.75 104 LEU A N 1
ATOM 786 C CA . LEU A 1 104 ? -18.401 -10.520 10.387 1.00 89.75 104 LEU A CA 1
ATOM 787 C C . LEU A 1 104 ? -17.301 -9.548 10.826 1.00 89.75 104 LEU A C 1
ATOM 789 O O . LEU A 1 104 ? -17.471 -8.868 11.841 1.00 89.75 104 LEU A O 1
ATOM 793 N N . LEU A 1 105 ? -16.204 -9.456 10.069 1.00 86.69 105 LEU A N 1
ATOM 794 C CA . LEU A 1 105 ? -15.121 -8.494 10.295 1.00 86.69 105 LEU A CA 1
ATOM 795 C C . LEU A 1 105 ? -15.625 -7.052 10.197 1.00 86.69 105 LEU A C 1
ATOM 797 O O . LEU A 1 105 ? -15.377 -6.261 11.105 1.00 86.69 105 LEU A O 1
ATOM 801 N N . LEU A 1 106 ? -16.365 -6.726 9.135 1.00 84.12 106 LEU A N 1
ATOM 802 C CA . LEU A 1 106 ? -16.919 -5.390 8.913 1.00 84.12 106 LEU A CA 1
ATOM 803 C C . LEU A 1 106 ? -18.021 -5.052 9.920 1.00 84.12 106 LEU A C 1
ATOM 805 O O . LEU A 1 106 ? -18.005 -3.974 10.509 1.00 84.12 106 LEU A O 1
ATOM 809 N N . HIS A 1 107 ? -18.934 -5.984 10.190 1.00 87.88 107 HIS A N 1
ATOM 810 C CA . HIS A 1 107 ? -20.007 -5.808 11.168 1.00 87.88 107 HIS A CA 1
ATOM 811 C C . HIS A 1 107 ? -19.455 -5.567 12.579 1.00 87.88 107 HIS A C 1
ATOM 813 O O . HIS A 1 107 ? -19.973 -4.745 13.331 1.00 87.88 107 HIS A O 1
ATOM 819 N N . ASN A 1 108 ? -18.364 -6.248 12.943 1.00 88.25 108 ASN A N 1
ATOM 820 C CA . ASN A 1 108 ? -17.702 -6.052 14.229 1.00 88.25 108 ASN A CA 1
ATOM 821 C C . ASN A 1 108 ? -16.584 -5.005 14.181 1.00 88.25 108 ASN A C 1
ATOM 823 O O . ASN A 1 108 ? -15.906 -4.838 15.198 1.00 88.25 108 ASN A O 1
ATOM 827 N N . ALA A 1 109 ? -16.385 -4.284 13.072 1.00 82.06 109 ALA A N 1
ATOM 828 C CA . ALA A 1 109 ? -15.264 -3.360 12.911 1.00 82.06 109 ALA A CA 1
ATOM 829 C C . ALA A 1 109 ? -15.214 -2.338 14.050 1.00 82.06 109 ALA A C 1
ATOM 831 O O . ALA A 1 109 ? -14.174 -2.180 14.683 1.00 82.06 109 ALA A O 1
ATOM 832 N N . ASP A 1 110 ? -16.346 -1.735 14.421 1.00 79.75 110 ASP A N 1
ATOM 833 C CA . ASP A 1 110 ? -16.406 -0.789 15.543 1.00 79.75 110 ASP A CA 1
ATOM 834 C C . ASP A 1 110 ? -16.014 -1.428 16.879 1.00 79.75 110 ASP A C 1
ATOM 836 O O . ASP A 1 110 ? -15.311 -0.827 17.694 1.00 79.75 110 ASP A O 1
ATOM 840 N N . ARG A 1 111 ? -16.435 -2.672 17.123 1.00 81.94 111 ARG A N 1
ATOM 841 C CA . ARG A 1 111 ? -16.088 -3.409 18.345 1.00 81.94 111 ARG A CA 1
ATOM 842 C C . ARG A 1 111 ? -14.602 -3.789 18.356 1.00 81.94 111 ARG A C 1
ATOM 844 O O . ARG A 1 111 ? -13.971 -3.705 19.410 1.00 81.94 111 ARG A O 1
ATOM 851 N N . ILE A 1 112 ? -14.044 -4.145 17.199 1.00 82.12 112 ILE A N 1
ATOM 852 C CA . ILE A 1 112 ? -12.618 -4.426 16.989 1.00 82.12 112 ILE A CA 1
ATOM 853 C C . ILE A 1 112 ? -11.797 -3.154 17.234 1.00 82.12 112 ILE A C 1
ATOM 855 O O . ILE A 1 112 ? -10.888 -3.168 18.064 1.00 82.12 112 ILE A O 1
ATOM 859 N N . PHE A 1 113 ? -12.171 -2.027 16.622 1.00 80.00 113 PHE A N 1
ATOM 860 C CA . PHE A 1 113 ? -11.520 -0.732 16.830 1.00 80.00 113 PHE A CA 1
ATOM 861 C C . PHE A 1 113 ? -11.571 -0.286 18.293 1.00 80.00 113 PHE A C 1
ATOM 863 O O . PHE A 1 113 ? -10.577 0.223 18.813 1.00 80.00 113 PHE A O 1
ATOM 870 N N . ARG A 1 114 ? -12.692 -0.509 18.994 1.00 81.50 114 ARG A N 1
ATOM 871 C CA . ARG A 1 114 ? -12.786 -0.213 20.433 1.00 81.50 114 ARG A CA 1
ATOM 872 C C . ARG A 1 114 ? -11.885 -1.108 21.285 1.00 81.50 114 ARG A C 1
ATOM 874 O O . ARG A 1 114 ? -11.294 -0.595 22.228 1.00 81.50 114 ARG A O 1
ATOM 881 N N . ARG A 1 115 ? -11.754 -2.403 20.966 1.00 85.62 115 ARG A N 1
ATOM 882 C CA . ARG A 1 115 ? -10.846 -3.321 21.686 1.00 85.62 115 ARG A CA 1
ATOM 883 C C . ARG A 1 115 ? -9.372 -2.991 21.462 1.00 85.62 115 ARG A C 1
ATOM 885 O O . ARG A 1 115 ? -8.605 -3.007 22.413 1.00 85.62 115 ARG A O 1
ATOM 892 N N . ILE A 1 116 ? -8.988 -2.690 20.222 1.00 82.69 116 ILE A N 1
ATOM 893 C CA . ILE A 1 116 ? -7.614 -2.312 19.853 1.00 82.69 116 ILE A CA 1
ATOM 894 C C . ILE A 1 116 ? -7.255 -0.931 20.433 1.00 82.69 116 ILE A C 1
ATOM 896 O O . ILE A 1 116 ? -6.103 -0.649 20.775 1.00 82.69 116 ILE A O 1
ATOM 900 N N . GLY A 1 117 ? -8.251 -0.051 20.552 1.00 82.12 117 GLY A N 1
ATOM 901 C CA . GLY A 1 117 ? -8.094 1.286 21.099 1.00 82.12 117 GLY A CA 1
ATOM 902 C C . GLY A 1 117 ? -7.286 2.222 20.194 1.00 82.12 117 GLY A C 1
ATOM 903 O O . GLY A 1 117 ? -6.770 1.867 19.129 1.00 82.12 117 GLY A O 1
ATOM 904 N N . ARG A 1 118 ? -7.159 3.481 20.629 1.00 79.62 118 ARG A N 1
ATOM 905 C CA . ARG A 1 118 ? -6.464 4.534 19.862 1.00 79.62 118 ARG A CA 1
ATOM 906 C C . ARG A 1 118 ? -4.959 4.287 19.732 1.00 79.62 118 ARG A C 1
ATOM 908 O O . ARG A 1 118 ? -4.349 4.738 18.768 1.00 79.62 118 ARG A O 1
ATOM 915 N N . ALA A 1 119 ? -4.344 3.626 20.712 1.00 81.12 119 ALA A N 1
ATOM 916 C CA . ALA A 1 119 ? -2.921 3.294 20.672 1.00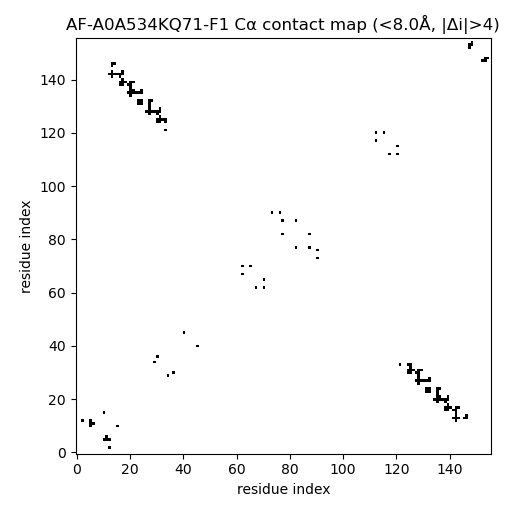 81.12 119 ALA A CA 1
ATOM 917 C C . ALA A 1 119 ? -2.643 2.175 19.658 1.00 81.12 119 ALA A C 1
ATOM 919 O O . ALA A 1 119 ? -1.813 2.363 18.773 1.00 81.12 119 ALA A O 1
ATOM 920 N N . GLY A 1 120 ? -3.400 1.072 19.714 1.00 84.44 120 GLY A N 1
ATOM 921 C CA . GLY A 1 120 ? -3.235 -0.042 18.781 1.00 84.44 120 GLY A CA 1
ATOM 922 C C . GLY A 1 120 ? -3.561 0.342 17.337 1.00 84.44 120 GLY A C 1
ATOM 923 O O . GLY A 1 120 ? -2.812 -0.003 16.432 1.00 84.44 120 GLY A O 1
ATOM 924 N N . THR A 1 121 ? -4.601 1.154 17.112 1.00 83.25 121 THR A N 1
ATOM 925 C CA . THR A 1 121 ? -4.954 1.614 15.755 1.00 83.25 121 THR A CA 1
ATOM 926 C C . THR A 1 121 ? -3.836 2.468 15.149 1.00 83.25 121 THR A C 1
ATOM 928 O O . THR A 1 121 ? -3.508 2.320 13.975 1.00 83.25 121 THR A O 1
ATOM 931 N N . ARG A 1 122 ? -3.194 3.324 15.959 1.00 83.69 122 ARG A N 1
ATOM 932 C CA . ARG A 1 122 ? -2.022 4.100 15.523 1.00 83.69 122 ARG A CA 1
ATOM 933 C C . ARG A 1 122 ? -0.813 3.208 15.254 1.00 83.69 122 ARG A C 1
ATOM 935 O O . ARG A 1 122 ? -0.114 3.439 14.276 1.00 83.69 122 ARG A O 1
ATOM 942 N N . ALA A 1 123 ? -0.574 2.197 16.086 1.00 88.31 123 ALA A N 1
ATOM 943 C CA . ALA A 1 123 ? 0.518 1.251 15.874 1.00 88.31 123 ALA A CA 1
ATOM 944 C C . ALA A 1 123 ? 0.342 0.473 14.558 1.00 88.31 123 ALA A C 1
ATOM 946 O O . ALA A 1 123 ? 1.257 0.451 13.741 1.00 88.31 123 ALA A O 1
ATOM 947 N N . VAL A 1 124 ? -0.851 -0.077 14.306 1.00 88.75 124 VAL A N 1
ATOM 948 C CA . VAL A 1 124 ? -1.170 -0.791 13.056 1.00 88.75 124 VAL A CA 1
ATOM 949 C C . VAL A 1 124 ? -1.068 0.139 11.848 1.00 88.75 124 VAL A C 1
ATOM 951 O O . VAL A 1 124 ? -0.435 -0.218 10.858 1.00 88.75 124 VAL A O 1
ATOM 954 N N . GLY A 1 125 ? -1.620 1.354 11.940 1.00 89.06 125 GLY A N 1
ATOM 955 C CA . GLY A 1 125 ? -1.505 2.358 10.880 1.00 89.06 125 GLY A CA 1
ATOM 956 C C . GLY A 1 125 ? -0.050 2.687 10.538 1.00 89.06 125 GLY A C 1
ATOM 957 O O . GLY A 1 125 ? 0.294 2.767 9.363 1.00 89.06 125 GLY A O 1
ATOM 958 N N . ARG A 1 126 ? 0.830 2.783 11.542 1.00 90.12 126 ARG A N 1
ATOM 959 C CA . ARG A 1 126 ? 2.268 2.986 11.323 1.00 90.12 126 ARG A CA 1
ATOM 960 C C . ARG A 1 126 ? 2.936 1.798 10.647 1.00 90.12 126 ARG A C 1
ATOM 962 O O . ARG A 1 126 ? 3.720 2.013 9.734 1.00 90.12 126 ARG A O 1
ATOM 969 N N . VAL A 1 127 ? 2.622 0.567 11.050 1.00 94.00 127 VAL A N 1
ATOM 970 C CA . VAL A 1 127 ? 3.174 -0.635 10.400 1.00 94.00 127 VAL A CA 1
ATOM 971 C C . VAL A 1 127 ? 2.759 -0.689 8.930 1.00 94.00 127 VAL A C 1
ATOM 973 O O . VAL A 1 127 ? 3.612 -0.853 8.065 1.00 94.00 127 VAL A O 1
ATOM 976 N N . MET A 1 128 ? 1.477 -0.463 8.630 1.00 93.06 128 MET A N 1
ATOM 977 C CA . MET A 1 128 ? 0.996 -0.399 7.246 1.00 93.06 128 MET A CA 1
ATOM 978 C C . MET A 1 128 ? 1.654 0.750 6.474 1.00 93.06 128 MET A C 1
ATOM 980 O O . MET A 1 128 ? 2.072 0.559 5.337 1.00 93.06 128 MET A O 1
ATOM 984 N N . GLY A 1 129 ? 1.816 1.915 7.108 1.00 93.44 129 GLY A N 1
ATOM 985 C CA . GLY A 1 129 ? 2.554 3.043 6.544 1.00 93.44 129 GLY A CA 1
ATOM 986 C C . GLY A 1 129 ? 4.001 2.680 6.204 1.00 93.44 129 GLY A C 1
ATOM 987 O O . GLY A 1 129 ? 4.452 2.981 5.107 1.00 93.44 129 GLY A O 1
ATOM 988 N N . LEU A 1 130 ? 4.717 1.962 7.077 1.00 96.19 130 LEU A N 1
ATOM 989 C CA . LEU A 1 130 ? 6.082 1.492 6.800 1.00 96.19 130 LEU A CA 1
ATOM 990 C C . LEU A 1 130 ? 6.126 0.545 5.591 1.00 96.19 130 LEU A C 1
ATOM 992 O O . LEU A 1 130 ? 7.010 0.679 4.747 1.00 96.19 130 LEU A O 1
ATOM 996 N N . LEU A 1 131 ? 5.166 -0.378 5.479 1.00 96.50 131 LEU A N 1
ATOM 997 C CA . LEU A 1 131 ? 5.080 -1.302 4.343 1.00 96.50 131 LEU A CA 1
ATOM 998 C C . LEU A 1 131 ? 4.805 -0.561 3.028 1.00 96.50 131 LEU A C 1
ATOM 1000 O O . LEU A 1 131 ? 5.477 -0.811 2.029 1.00 96.50 131 LEU A O 1
ATOM 1004 N N . ILE A 1 132 ? 3.860 0.384 3.026 1.00 95.94 132 ILE A N 1
ATOM 1005 C CA . ILE A 1 132 ? 3.547 1.191 1.838 1.00 95.94 132 ILE A CA 1
ATOM 1006 C C . ILE A 1 132 ? 4.734 2.089 1.475 1.00 95.94 132 ILE A C 1
ATOM 1008 O O . ILE A 1 132 ? 5.054 2.199 0.297 1.00 95.94 132 ILE A O 1
ATOM 1012 N N . ALA A 1 133 ? 5.431 2.673 2.456 1.00 97.00 133 ALA A N 1
ATOM 1013 C CA . ALA A 1 133 ? 6.644 3.453 2.211 1.00 97.00 133 ALA A CA 1
ATOM 1014 C C . ALA A 1 133 ? 7.729 2.606 1.533 1.00 97.00 133 ALA A C 1
ATOM 1016 O O . ALA A 1 133 ? 8.367 3.075 0.594 1.00 97.00 133 ALA A O 1
ATOM 1017 N N . ALA A 1 134 ? 7.913 1.352 1.958 1.00 97.44 134 ALA A N 1
ATOM 1018 C CA . ALA A 1 134 ? 8.860 0.440 1.322 1.00 97.44 134 ALA A CA 1
ATOM 1019 C C . ALA A 1 134 ? 8.476 0.146 -0.139 1.00 97.44 134 ALA A C 1
ATOM 1021 O O . ALA A 1 134 ? 9.320 0.250 -1.027 1.00 97.44 134 ALA A O 1
ATOM 1022 N N . ILE A 1 135 ? 7.196 -0.141 -0.406 1.00 96.38 135 ILE A N 1
ATOM 1023 C CA . ILE A 1 135 ? 6.684 -0.356 -1.773 1.00 96.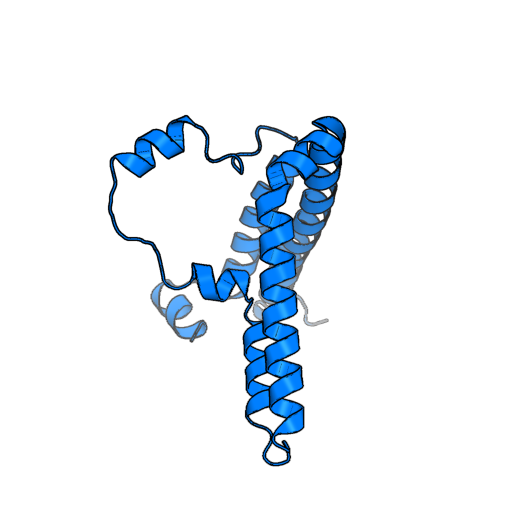38 135 ILE A CA 1
ATOM 1024 C C . ILE A 1 135 ? 6.860 0.906 -2.630 1.00 96.38 135 ILE A C 1
ATOM 1026 O O . ILE A 1 135 ? 7.269 0.831 -3.786 1.00 96.38 135 ILE A O 1
ATOM 1030 N N . ALA A 1 136 ? 6.586 2.075 -2.057 1.00 96.62 136 ALA A N 1
ATOM 1031 C CA . ALA A 1 136 ? 6.736 3.363 -2.715 1.00 96.62 136 ALA A CA 1
ATOM 1032 C C . ALA A 1 136 ? 8.191 3.641 -3.119 1.00 96.62 136 ALA A C 1
ATOM 1034 O O . ALA A 1 136 ? 8.455 4.018 -4.260 1.00 96.62 136 ALA A O 1
ATOM 1035 N N . VAL A 1 137 ? 9.140 3.402 -2.209 1.00 97.69 137 VAL A N 1
ATOM 1036 C CA . VAL A 1 137 ? 10.578 3.520 -2.490 1.00 97.69 137 VAL A CA 1
ATOM 1037 C C . VAL A 1 137 ? 11.000 2.523 -3.569 1.00 97.69 137 VAL A C 1
ATOM 1039 O O . VAL A 1 137 ? 11.716 2.911 -4.489 1.00 97.69 137 VAL A O 1
ATOM 1042 N N . GLN A 1 138 ? 10.504 1.282 -3.522 1.00 96.75 138 GLN A N 1
ATOM 1043 C CA . GLN A 1 138 ? 10.767 0.282 -4.560 1.00 96.75 138 GLN A CA 1
ATOM 1044 C C . GLN A 1 138 ? 10.303 0.765 -5.943 1.00 96.75 138 GLN A C 1
ATOM 1046 O O . GLN A 1 138 ? 11.058 0.681 -6.906 1.00 96.75 138 GLN A O 1
ATOM 1051 N N . PHE A 1 139 ? 9.110 1.358 -6.038 1.00 94.81 139 PHE A N 1
ATOM 1052 C CA . PHE A 1 139 ? 8.596 1.932 -7.288 1.00 94.81 139 PHE A CA 1
ATOM 1053 C C . PHE A 1 139 ? 9.482 3.056 -7.838 1.00 94.81 139 PHE A C 1
ATOM 1055 O O . PHE A 1 139 ? 9.688 3.139 -9.051 1.00 94.81 139 PHE A O 1
ATOM 1062 N N . VAL A 1 140 ? 10.023 3.906 -6.960 1.00 96.56 140 VAL A N 1
ATOM 1063 C CA . VAL A 1 140 ? 10.960 4.968 -7.354 1.00 96.56 140 VAL A CA 1
ATOM 1064 C C . VAL A 1 140 ? 12.282 4.374 -7.840 1.00 96.56 140 VAL A C 1
ATOM 1066 O O . VAL A 1 140 ? 12.765 4.781 -8.894 1.00 96.56 140 VAL A O 1
ATOM 1069 N N . ILE A 1 141 ? 12.847 3.399 -7.121 1.00 95.38 141 ILE A N 1
ATOM 1070 C CA . ILE A 1 141 ? 14.094 2.720 -7.506 1.00 95.38 141 ILE A CA 1
ATOM 1071 C C . ILE A 1 141 ? 13.934 2.048 -8.869 1.00 95.38 141 ILE A C 1
ATOM 1073 O O . ILE A 1 141 ? 14.730 2.306 -9.770 1.00 95.38 141 ILE A O 1
ATOM 1077 N N . ASP A 1 142 ? 12.888 1.240 -9.043 1.00 93.75 142 ASP A N 1
ATOM 1078 C CA . ASP A 1 142 ? 12.632 0.521 -10.291 1.00 93.75 142 ASP A CA 1
ATOM 1079 C C . ASP A 1 142 ? 12.436 1.496 -11.456 1.00 93.75 142 ASP A C 1
ATOM 1081 O O . ASP A 1 142 ? 12.986 1.291 -12.538 1.00 93.75 142 ASP A O 1
ATOM 1085 N N . GLY A 1 143 ? 11.718 2.601 -11.225 1.00 91.94 143 GLY A N 1
ATOM 1086 C CA . GLY A 1 143 ? 11.559 3.663 -12.212 1.00 91.94 143 GLY A CA 1
ATOM 1087 C C . GLY A 1 143 ? 12.884 4.337 -12.586 1.00 91.94 143 GLY A C 1
ATOM 1088 O O . GLY A 1 143 ? 13.170 4.493 -13.771 1.00 91.94 143 GLY A O 1
ATOM 1089 N N . ILE A 1 144 ? 13.729 4.693 -11.614 1.00 93.56 144 ILE A N 1
ATOM 1090 C CA . ILE A 1 144 ? 15.040 5.318 -11.871 1.00 93.56 144 ILE A CA 1
ATOM 1091 C C . ILE A 1 144 ? 15.975 4.358 -12.615 1.00 93.56 144 ILE A C 1
ATOM 1093 O O . ILE A 1 144 ? 16.604 4.760 -13.595 1.00 93.56 144 ILE A O 1
ATOM 1097 N N . LEU A 1 145 ? 16.057 3.094 -12.190 1.00 92.00 145 LEU A N 1
ATOM 1098 C CA . LEU A 1 145 ? 16.889 2.079 -12.844 1.00 92.00 145 LEU A CA 1
ATOM 1099 C C . LEU A 1 145 ? 16.456 1.845 -14.294 1.00 92.00 145 LEU A C 1
ATOM 1101 O O . LEU A 1 145 ? 17.298 1.683 -15.179 1.00 92.00 145 LEU A O 1
ATOM 1105 N N . GLU A 1 146 ? 15.151 1.864 -14.555 1.00 88.88 146 GLU A N 1
ATOM 1106 C CA . GLU A 1 146 ? 14.609 1.732 -15.903 1.00 88.88 146 GLU A CA 1
ATOM 1107 C C . GLU A 1 146 ? 14.934 2.962 -16.768 1.00 88.88 146 GLU A C 1
ATOM 1109 O O . GLU A 1 146 ? 15.395 2.799 -17.898 1.00 88.88 146 GLU A O 1
ATOM 1114 N N . VAL A 1 147 ? 14.816 4.187 -16.230 1.00 87.69 147 VAL A N 1
ATOM 1115 C CA . VAL A 1 147 ? 15.271 5.416 -16.917 1.00 87.69 147 VAL A CA 1
ATOM 1116 C C . VAL A 1 147 ? 16.765 5.348 -17.242 1.00 87.69 147 VAL A C 1
ATOM 1118 O O . VAL A 1 147 ? 17.156 5.665 -18.369 1.00 87.69 147 VAL A O 1
ATOM 1121 N N . ALA A 1 148 ? 17.591 4.918 -16.285 1.00 86.50 148 ALA A N 1
ATOM 1122 C CA . ALA A 1 148 ? 19.042 4.819 -16.435 1.00 86.50 148 ALA A CA 1
ATOM 1123 C C . ALA A 1 148 ? 19.449 3.779 -17.491 1.00 86.50 148 ALA A C 1
ATOM 1125 O O . ALA A 1 148 ? 20.373 4.018 -18.271 1.00 86.50 148 ALA A O 1
ATOM 1126 N N . ARG A 1 149 ? 18.727 2.653 -17.568 1.00 84.94 149 ARG A N 1
ATOM 1127 C CA . ARG A 1 149 ? 18.920 1.639 -18.613 1.00 84.94 149 ARG A CA 1
ATOM 1128 C C . ARG A 1 149 ? 18.539 2.171 -19.997 1.00 84.94 149 ARG A C 1
ATOM 1130 O O . ARG A 1 149 ? 19.275 1.935 -20.948 1.00 84.94 149 ARG A O 1
ATOM 1137 N N . ILE A 1 150 ? 17.430 2.908 -20.108 1.00 81.12 150 ILE A N 1
ATOM 1138 C CA . ILE A 1 150 ? 16.961 3.481 -21.383 1.00 81.12 150 ILE A CA 1
ATOM 1139 C C . ILE A 1 150 ? 17.936 4.539 -21.922 1.00 81.12 150 ILE A C 1
ATOM 1141 O O . ILE A 1 150 ? 18.165 4.591 -23.126 1.00 81.12 150 ILE A O 1
ATOM 1145 N N . HIS A 1 151 ? 18.545 5.350 -21.050 1.00 78.31 151 HIS A N 1
ATOM 1146 C CA . HIS A 1 151 ? 19.506 6.391 -21.447 1.00 78.31 151 HIS A CA 1
ATOM 1147 C C . HIS A 1 151 ? 20.956 5.886 -21.580 1.00 78.31 151 HIS A C 1
ATOM 1149 O O . HIS A 1 151 ? 21.862 6.687 -21.789 1.00 78.31 151 HIS A O 1
ATOM 1155 N N . GLY A 1 152 ? 21.197 4.572 -21.469 1.00 66.25 152 GLY A N 1
ATOM 1156 C CA . GLY A 1 152 ? 22.517 3.973 -21.700 1.00 66.25 152 GLY A CA 1
ATOM 1157 C C . GLY A 1 152 ? 23.549 4.195 -20.587 1.00 66.25 152 GLY A C 1
ATOM 1158 O O . GLY A 1 152 ? 24.725 3.922 -20.796 1.00 66.25 152 GLY A O 1
ATOM 1159 N N . VAL A 1 153 ? 23.135 4.646 -19.398 1.00 60.25 153 VAL A N 1
ATOM 1160 C CA . VAL A 1 153 ? 24.040 4.932 -18.261 1.00 60.25 153 VAL A CA 1
ATOM 1161 C C . VAL A 1 153 ? 24.450 3.650 -17.504 1.00 60.25 153 VAL A C 1
ATOM 1163 O O . VAL A 1 153 ? 25.364 3.677 -16.690 1.00 60.25 153 VAL A O 1
ATOM 1166 N N . LEU A 1 154 ? 23.818 2.504 -17.796 1.00 54.84 154 LEU A N 1
ATOM 1167 C CA . LEU A 1 154 ? 24.087 1.190 -17.178 1.00 54.84 154 LEU A CA 1
ATOM 1168 C C . LEU A 1 154 ? 24.643 0.140 -18.166 1.00 54.84 154 LEU A C 1
ATOM 1170 O O . LEU A 1 154 ? 24.369 -1.051 -18.025 1.00 54.84 154 LEU A O 1
ATOM 1174 N N . LEU A 1 155 ? 25.413 0.566 -19.171 1.00 51.97 155 LEU A N 1
ATOM 1175 C CA . LEU A 1 155 ? 26.279 -0.330 -19.949 1.00 51.97 155 LEU A CA 1
ATOM 1176 C C . LEU A 1 155 ? 27.747 -0.105 -19.563 1.00 51.97 155 LEU A C 1
ATOM 1178 O O . LEU A 1 155 ? 28.487 0.576 -20.269 1.00 51.97 155 LEU A O 1
ATOM 1182 N N . SER A 1 156 ? 28.138 -0.703 -18.436 1.00 38.69 156 SER A N 1
ATOM 1183 C CA . SER A 1 156 ? 29.495 -1.183 -18.126 1.00 38.69 156 SER A CA 1
ATOM 1184 C C . SER A 1 156 ? 29.426 -2.146 -16.950 1.00 38.69 156 SER A C 1
ATOM 1186 O O . SER A 1 156 ? 28.918 -1.696 -15.896 1.00 38.69 156 SER A O 1
#

Radius of gyration: 21.48 Å; Cα contacts (8 Å, |Δi|>4): 85; chains: 1; bounding box: 56×49×48 Å

pLDDT: mean 75.7, std 17.77, range [38.69, 97.69]

Secondary structure (DSSP, 8-state):
-HHHHHHHHT--HHHHHHHHHHHHHHHHHHHHHT---TTS--HHHHHHHHH-------TTHHHHHHHHHHHHHHHHHHH-TT--HHHHHHHHHHHHHHHHHHHHHHHTHHHHHHHHHHHHHHHHHHHHHHHHHHHHHHHHHHHHHHHHHHTTTT--

Sequence (156 aa):
FGQWIFAGFGFTIPAFRIAGGIVLFGVAFEMLRGERSRTRLTQQEREETLERDEVAVVPLGIPLLAGPGAITTVMILMSSPATAPEDKLFVFAGILASVLATYLLLHNADRIFRRIGRAGTRAVGRVMGLLIAAIAVQFVIDGILEVARIHGVLLS